Protein AF-A0A1D6HNM2-F1 (afdb_monomer)

Sequence (114 aa):
MNSPTNSISSDSSKAKKSYLVLTCGPPSVTTSLPKGKGENGEGCSDDDDNESSGEDGDRTVGIYERNRPKKRQKTKKNGKGKDWLLRKKEQMRRRGHDVPADTKYTGRKRKGYF

Solvent-accessible surface area (backbone atoms only — not comparable to full-atom values): 8778 Å² total; per-residue (Å²): 137,85,81,85,82,85,80,82,78,86,72,76,84,66,85,77,88,83,77,90,82,85,85,87,74,82,88,56,95,84,67,82,75,81,82,74,91,69,92,68,93,76,81,84,84,77,91,78,92,83,88,82,82,86,82,93,70,84,84,72,80,78,81,72,76,84,83,70,81,77,78,73,80,80,76,69,84,82,58,86,47,54,67,53,51,52,53,50,49,51,53,39,45,76,71,71,46,95,62,82,82,90,52,99,62,64,78,56,90,74,76,97,70,134

Radius of gyration: 36.18 Å; Cα contacts (8 Å, |Δi|>4): 12; chains: 1; bounding box: 50×51×116 Å

Mean predicted aligned error: 21.74 Å

Foldseek 3Di:
DDDDDPDPPPDDPPDDDDDDDDDDDDDDPPDDDDDDPDPPDDDDDDDDDDDDDDDDDDPDPDPDDPPDPDPPPPPPPPDCALVNQVVVLVVCVVVVHDGDDDDPCRRPDDDPDD

Structure (mmCIF, N/CA/C/O backbone):
data_AF-A0A1D6HNM2-F1
#
_entry.id   AF-A0A1D6HNM2-F1
#
loop_
_atom_site.group_PDB
_atom_site.id
_atom_site.type_symbol
_atom_site.label_atom_id
_atom_site.label_alt_id
_atom_site.label_comp_id
_atom_site.label_asym_id
_atom_site.label_entity_id
_atom_site.label_seq_id
_atom_site.pdbx_PDB_ins_code
_atom_site.Cartn_x
_atom_site.Cartn_y
_atom_site.Cartn_z
_atom_site.occupancy
_atom_site.B_iso_or_equiv
_atom_site.auth_seq_id
_atom_site.auth_comp_id
_atom_site.auth_asym_id
_atom_site.auth_atom_id
_atom_site.pdbx_PDB_model_num
ATOM 1 N N . MET A 1 1 ? 16.473 20.708 -90.523 1.00 43.16 1 MET A N 1
ATOM 2 C CA . MET A 1 1 ? 16.275 21.285 -89.176 1.00 43.16 1 MET A CA 1
ATOM 3 C C . MET A 1 1 ? 15.532 20.237 -88.365 1.00 43.16 1 MET A C 1
ATOM 5 O O . MET A 1 1 ? 14.366 20.014 -88.645 1.00 43.16 1 MET A O 1
ATOM 9 N N . ASN A 1 2 ? 16.216 19.523 -87.469 1.00 49.56 2 ASN A N 1
ATOM 10 C CA . ASN A 1 2 ? 15.598 18.467 -86.661 1.00 49.56 2 ASN A CA 1
ATOM 11 C C . ASN A 1 2 ? 15.221 19.056 -85.300 1.00 49.56 2 ASN A C 1
ATOM 13 O O . ASN A 1 2 ? 16.086 19.562 -84.588 1.00 49.56 2 ASN A O 1
ATOM 17 N N . SER A 1 3 ? 13.931 19.035 -84.977 1.00 46.78 3 SER A N 1
ATOM 18 C CA . SER A 1 3 ? 13.383 19.524 -83.710 1.00 46.78 3 SER A CA 1
ATOM 19 C C . SER A 1 3 ? 13.661 18.524 -82.579 1.00 46.78 3 SER A C 1
ATOM 21 O O . SER A 1 3 ? 13.499 17.322 -82.797 1.00 46.78 3 SER A O 1
ATOM 23 N N . PRO A 1 4 ? 14.041 18.966 -81.368 1.00 54.12 4 PRO A N 1
ATOM 24 C CA . PRO A 1 4 ? 14.230 18.056 -80.245 1.00 54.12 4 PRO A CA 1
ATOM 25 C C . PRO A 1 4 ? 12.878 17.588 -79.684 1.00 54.12 4 PRO A C 1
ATOM 27 O O . PRO A 1 4 ? 12.007 18.395 -79.358 1.00 54.12 4 PRO A O 1
ATOM 30 N N . THR A 1 5 ? 12.708 16.273 -79.542 1.00 62.62 5 THR A N 1
ATOM 31 C CA . THR A 1 5 ? 11.607 15.660 -78.789 1.00 62.62 5 THR A CA 1
ATOM 32 C C . THR A 1 5 ? 11.891 15.784 -77.292 1.00 62.62 5 THR A C 1
ATOM 34 O O . THR A 1 5 ? 12.809 15.142 -76.783 1.00 62.62 5 THR A O 1
ATOM 37 N N . ASN A 1 6 ? 11.103 16.582 -76.569 1.00 56.84 6 ASN A N 1
ATOM 38 C CA . ASN A 1 6 ? 11.119 16.589 -75.104 1.00 56.84 6 ASN A CA 1
ATOM 39 C C . ASN A 1 6 ? 10.413 15.330 -74.581 1.00 56.84 6 ASN A C 1
ATOM 41 O O . ASN A 1 6 ? 9.190 15.289 -74.467 1.00 56.84 6 ASN A O 1
ATOM 45 N N . SER A 1 7 ? 11.183 14.294 -74.258 1.00 57.53 7 SER A N 1
ATOM 46 C CA . SER A 1 7 ? 10.717 13.159 -73.464 1.00 57.53 7 SER A CA 1
ATOM 47 C C . SER A 1 7 ? 10.624 13.579 -71.994 1.00 57.53 7 SER A C 1
ATOM 49 O O . SER A 1 7 ? 11.642 13.697 -71.315 1.00 57.53 7 SER A O 1
ATOM 51 N N . ILE A 1 8 ? 9.411 13.824 -71.495 1.00 57.66 8 ILE A N 1
ATOM 52 C CA . ILE A 1 8 ? 9.170 14.055 -70.065 1.00 57.66 8 ILE A CA 1
ATOM 53 C C . ILE A 1 8 ? 9.162 12.685 -69.375 1.00 57.66 8 ILE A C 1
ATOM 55 O O . ILE A 1 8 ? 8.183 11.945 -69.456 1.00 57.66 8 ILE A O 1
ATOM 59 N N . SER A 1 9 ? 10.263 12.325 -68.714 1.00 56.06 9 SER A N 1
ATOM 60 C CA . SER A 1 9 ? 10.313 11.181 -67.803 1.00 56.06 9 SER A CA 1
ATOM 61 C C . SER A 1 9 ? 9.629 11.557 -66.485 1.00 56.06 9 SER A C 1
ATOM 63 O O . SER A 1 9 ? 10.202 12.191 -65.602 1.00 56.06 9 SER A O 1
ATOM 65 N N . SER A 1 10 ? 8.361 11.180 -66.351 1.00 59.75 10 SER A N 1
ATOM 66 C CA . SER A 1 10 ? 7.561 11.410 -65.142 1.00 59.75 10 SER A CA 1
ATOM 67 C C . SER A 1 10 ? 7.875 10.394 -64.038 1.00 59.75 10 SER A C 1
ATOM 69 O O . SER A 1 10 ? 6.968 9.736 -63.537 1.00 59.75 10 SER A O 1
ATOM 71 N N . ASP A 1 11 ? 9.135 10.258 -63.624 1.00 64.19 11 ASP A N 1
ATOM 72 C CA . ASP A 1 11 ? 9.456 9.561 -62.375 1.00 64.19 11 ASP A CA 1
ATOM 73 C C . ASP A 1 11 ? 9.794 10.589 -61.295 1.00 64.19 11 ASP A C 1
ATOM 75 O O . ASP A 1 11 ? 10.891 11.140 -61.210 1.00 64.19 11 ASP A O 1
ATOM 79 N N . SER A 1 12 ? 8.794 10.883 -60.461 1.00 56.16 12 SER A N 1
ATOM 80 C CA . SER A 1 12 ? 8.973 11.744 -59.297 1.00 56.16 12 SER A CA 1
ATOM 81 C C . SER A 1 12 ? 9.850 11.030 -58.267 1.00 56.16 12 SER A C 1
ATOM 83 O O . SER A 1 12 ? 9.454 10.010 -57.703 1.00 56.16 12 SER A O 1
ATOM 85 N N . SER A 1 13 ? 11.017 11.604 -57.973 1.00 61.47 13 SER A N 1
ATOM 86 C CA . SER A 1 13 ? 11.977 11.149 -56.954 1.00 61.47 13 SER A CA 1
ATOM 87 C C . SER A 1 13 ? 11.511 11.359 -55.507 1.00 61.47 13 SER A C 1
ATOM 89 O O . SER A 1 13 ? 12.277 11.147 -54.566 1.00 61.47 13 SER A O 1
ATOM 91 N N . LYS A 1 14 ? 10.254 11.772 -55.291 1.00 68.94 14 LYS A N 1
ATOM 92 C CA . LYS A 1 14 ? 9.674 11.858 -53.946 1.00 68.94 14 LYS A CA 1
ATOM 93 C C . LYS A 1 14 ? 9.728 10.475 -53.298 1.00 68.94 14 LYS A C 1
ATOM 95 O O . LYS A 1 14 ? 9.296 9.491 -53.896 1.00 68.94 14 LYS A O 1
ATOM 100 N N . ALA A 1 15 ? 10.257 10.4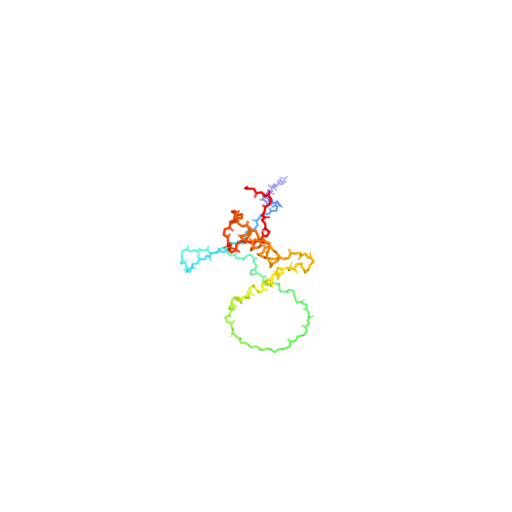16 -52.075 1.00 69.12 15 ALA A N 1
ATOM 101 C CA . ALA A 1 15 ? 10.426 9.178 -51.322 1.00 69.12 15 ALA A CA 1
ATOM 102 C C . ALA A 1 15 ? 9.102 8.397 -51.258 1.00 69.12 15 ALA A C 1
ATOM 104 O O . ALA A 1 15 ? 8.137 8.819 -50.614 1.00 69.12 15 ALA A O 1
ATOM 105 N N . LYS A 1 16 ? 9.047 7.265 -51.965 1.00 72.31 16 LYS A N 1
ATOM 106 C CA . LYS A 1 16 ? 7.889 6.368 -51.968 1.00 72.31 16 LYS A CA 1
ATOM 107 C C . LYS A 1 16 ? 7.840 5.673 -50.602 1.00 72.31 16 LYS A C 1
ATOM 109 O O . LYS A 1 16 ? 8.842 5.122 -50.153 1.00 72.31 16 LYS A O 1
ATOM 114 N N . LYS A 1 17 ? 6.694 5.730 -49.916 1.00 78.81 17 LYS A N 1
ATOM 115 C CA . LYS A 1 17 ? 6.495 5.019 -48.644 1.00 78.81 17 LYS A CA 1
ATOM 116 C C . LYS A 1 17 ? 6.216 3.550 -48.948 1.00 78.81 17 LYS A C 1
ATOM 118 O O . LYS A 1 17 ? 5.205 3.244 -49.574 1.00 78.81 17 LYS A O 1
ATOM 123 N N . SER A 1 18 ? 7.101 2.667 -48.505 1.00 77.81 18 SER A N 1
ATOM 124 C CA . SER A 1 18 ? 6.885 1.220 -48.556 1.00 77.81 18 SER A CA 1
ATOM 125 C C . SER A 1 18 ? 6.328 0.745 -47.219 1.00 77.81 18 SER A C 1
ATOM 127 O O . SER A 1 18 ? 6.817 1.149 -46.164 1.00 77.81 18 SER A O 1
ATOM 129 N N . TYR A 1 19 ? 5.315 -0.116 -47.264 1.00 77.88 19 TYR A N 1
ATOM 130 C CA . TYR A 1 19 ? 4.683 -0.695 -46.082 1.00 77.88 19 TYR A CA 1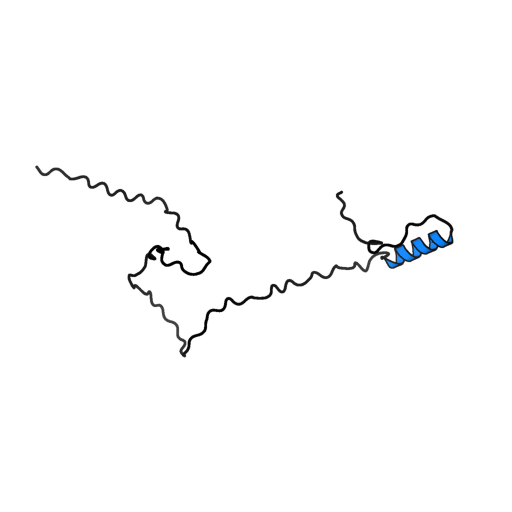
ATOM 131 C C . TYR A 1 19 ? 4.869 -2.209 -46.107 1.00 77.88 19 TYR A C 1
ATOM 133 O O . TYR A 1 19 ? 4.603 -2.850 -47.123 1.00 77.88 19 TYR A O 1
ATOM 141 N N . LEU A 1 20 ? 5.311 -2.780 -44.988 1.00 83.69 20 LEU A N 1
ATOM 142 C CA . LEU A 1 20 ? 5.280 -4.223 -44.777 1.00 83.69 20 LEU A CA 1
ATOM 143 C C . LEU A 1 20 ? 3.850 -4.617 -44.389 1.00 83.69 20 LEU A C 1
ATOM 145 O O . LEU A 1 20 ? 3.344 -4.161 -43.364 1.00 83.69 20 LEU A O 1
ATOM 149 N N . VAL A 1 21 ? 3.202 -5.448 -45.203 1.00 78.44 21 VAL A N 1
ATOM 150 C CA . VAL A 1 21 ? 1.847 -5.952 -44.945 1.00 78.44 21 VAL A CA 1
ATOM 151 C C . VAL A 1 21 ? 1.942 -7.432 -44.591 1.00 78.44 21 VAL A C 1
ATOM 153 O O . VAL A 1 21 ? 2.412 -8.230 -45.396 1.00 78.44 21 VAL A O 1
ATOM 156 N N . LEU A 1 22 ? 1.503 -7.792 -43.384 1.00 82.31 22 LEU A N 1
ATOM 15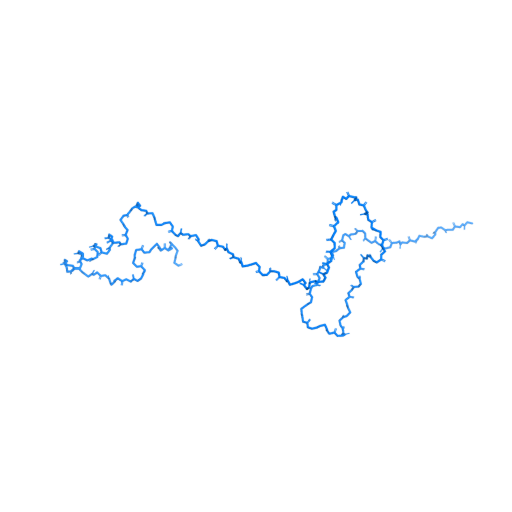7 C CA . LEU A 1 22 ? 1.411 -9.177 -42.921 1.00 82.31 22 LEU A CA 1
ATOM 158 C C . LEU A 1 22 ? -0.063 -9.589 -42.890 1.00 82.31 22 LEU A C 1
ATOM 160 O O . LEU A 1 22 ? -0.864 -8.967 -42.195 1.00 82.31 22 LEU A O 1
ATOM 164 N N . THR A 1 23 ? -0.423 -10.632 -43.634 1.00 81.25 23 THR A N 1
ATOM 165 C CA . THR A 1 23 ? -1.766 -11.229 -43.614 1.00 81.25 23 THR A CA 1
ATOM 166 C C . THR A 1 23 ? -1.780 -12.454 -42.704 1.00 81.25 23 THR A C 1
ATOM 168 O O . THR A 1 23 ? -0.887 -13.293 -42.804 1.00 81.25 23 THR A O 1
ATOM 171 N N . CYS A 1 24 ? -2.788 -12.586 -41.840 1.00 78.75 24 CYS A N 1
ATOM 172 C CA . CYS A 1 24 ? -2.989 -13.759 -40.987 1.00 78.75 24 CYS A CA 1
ATOM 173 C C . CYS A 1 24 ? -4.240 -14.545 -41.411 1.00 78.75 24 CYS A C 1
ATOM 175 O O . CYS A 1 24 ? -5.286 -13.962 -41.689 1.00 78.75 24 CYS A O 1
ATOM 177 N N . GLY A 1 25 ? -4.123 -15.873 -41.463 1.00 78.94 25 GLY A N 1
ATOM 178 C CA . GLY A 1 25 ? -5.173 -16.792 -41.912 1.00 78.94 25 GLY A CA 1
ATOM 179 C C . GLY A 1 25 ? -4.650 -17.797 -42.948 1.00 78.94 25 GLY A C 1
ATOM 180 O O . GLY A 1 25 ? -3.549 -17.603 -43.467 1.00 78.94 25 GLY A O 1
ATOM 181 N N . PRO A 1 26 ? -5.395 -18.880 -43.243 1.00 76.19 26 PRO A N 1
ATOM 182 C CA . PRO A 1 26 ? -5.016 -19.831 -44.286 1.00 76.19 26 PRO A CA 1
ATOM 183 C C . PRO A 1 26 ? -4.836 -19.102 -45.626 1.00 76.19 26 PRO A C 1
ATOM 185 O O . PRO A 1 26 ? -5.630 -18.201 -45.919 1.00 76.19 26 PRO A O 1
ATOM 188 N N . PRO A 1 27 ? -3.830 -19.450 -46.448 1.00 64.56 27 PRO A N 1
ATOM 189 C CA . PRO A 1 27 ? -3.623 -18.789 -47.729 1.00 64.56 27 PRO A CA 1
ATOM 190 C C . PRO A 1 27 ? -4.838 -19.038 -48.633 1.00 64.56 27 PRO A C 1
ATOM 192 O O . PRO A 1 27 ? -5.039 -20.140 -49.139 1.00 64.56 27 PRO A O 1
ATOM 195 N N . SER A 1 28 ? -5.677 -18.016 -48.820 1.00 60.75 28 SER A N 1
ATOM 196 C CA . SER A 1 28 ? -6.738 -18.056 -49.826 1.00 60.75 28 SER A CA 1
ATOM 197 C C . SER A 1 28 ? -6.099 -17.931 -51.206 1.00 60.75 28 SER A C 1
ATOM 199 O O . SER A 1 28 ? -5.355 -16.984 -51.461 1.00 60.75 28 SER A O 1
ATOM 201 N N . VAL A 1 29 ? -6.438 -18.848 -52.114 1.00 61.88 29 VAL A N 1
ATOM 202 C CA . VAL A 1 29 ? -6.019 -18.880 -53.533 1.00 61.88 29 VAL A CA 1
ATOM 203 C C . VAL A 1 29 ? -6.322 -17.591 -54.313 1.00 61.88 29 VAL A C 1
ATOM 205 O O . VAL A 1 29 ? -5.823 -17.401 -55.416 1.00 61.88 29 VAL A O 1
ATOM 208 N N . THR A 1 30 ? -7.114 -16.684 -53.743 1.00 63.31 30 THR A N 1
ATOM 209 C CA . THR A 1 30 ? -7.500 -15.401 -54.340 1.00 63.31 30 THR A CA 1
ATOM 210 C C . THR A 1 30 ? -6.576 -14.232 -53.980 1.00 63.31 30 THR A C 1
ATOM 212 O O . THR A 1 30 ? -6.752 -13.143 -54.523 1.00 63.31 30 THR A O 1
ATOM 215 N N . THR A 1 31 ? -5.618 -14.400 -53.060 1.00 63.91 31 THR A N 1
ATOM 216 C CA . THR A 1 31 ? -4.752 -13.299 -52.604 1.00 63.91 31 THR A CA 1
ATOM 217 C C . THR A 1 31 ? -3.435 -13.296 -53.381 1.00 63.91 31 THR A C 1
ATOM 219 O O . THR A 1 31 ? -2.493 -14.001 -53.028 1.00 63.91 31 THR A O 1
ATOM 222 N N . SER A 1 32 ? -3.335 -12.477 -54.431 1.00 65.25 32 SER A N 1
ATOM 223 C CA . SER A 1 32 ? -2.060 -12.244 -55.119 1.00 65.25 32 SER A CA 1
ATOM 224 C C . SER A 1 32 ? -1.151 -11.363 -54.257 1.00 65.25 32 SER A C 1
ATOM 226 O O . SER A 1 32 ? -1.446 -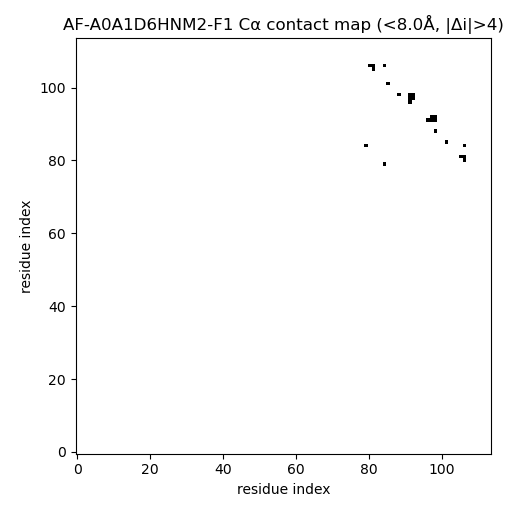10.183 -54.045 1.00 65.25 32 SER A O 1
ATOM 228 N N . LEU A 1 33 ? -0.045 -11.916 -53.759 1.00 68.31 33 LEU A N 1
ATOM 229 C CA . LEU A 1 33 ? 0.969 -11.131 -53.057 1.00 68.31 33 LEU A CA 1
ATOM 230 C C . LEU A 1 33 ? 1.785 -10.297 -54.059 1.00 68.31 33 LEU A C 1
ATOM 232 O O . LEU A 1 33 ? 2.102 -10.783 -55.149 1.00 68.31 33 LEU A O 1
ATOM 236 N N . PRO A 1 34 ? 2.142 -9.047 -53.719 1.00 69.00 34 PRO A N 1
ATOM 237 C CA . PRO A 1 34 ? 2.981 -8.227 -54.581 1.00 69.00 34 PRO A CA 1
ATOM 238 C C . PRO A 1 34 ? 4.363 -8.871 -54.739 1.00 69.00 34 PRO A C 1
ATOM 240 O O . PRO A 1 34 ? 4.989 -9.274 -53.757 1.00 69.00 34 PRO A O 1
ATOM 243 N N . LYS A 1 35 ? 4.851 -8.955 -55.983 1.00 69.94 35 LYS A N 1
ATOM 244 C CA . LYS A 1 35 ? 6.169 -9.522 -56.283 1.00 69.94 35 LYS A CA 1
ATOM 245 C C . LYS A 1 35 ? 7.261 -8.640 -55.664 1.00 69.94 35 LYS A C 1
ATOM 247 O O . LYS A 1 35 ? 7.329 -7.441 -55.937 1.00 69.94 35 LYS A O 1
ATOM 252 N N . GLY A 1 36 ? 8.079 -9.233 -54.793 1.00 61.41 36 GLY A N 1
ATOM 253 C CA . GLY A 1 36 ? 9.188 -8.551 -54.131 1.00 61.41 36 GLY A CA 1
ATOM 254 C C . GLY A 1 36 ? 10.183 -8.008 -55.156 1.00 61.41 36 GLY A C 1
ATOM 255 O O . GLY A 1 36 ? 10.551 -8.692 -56.109 1.00 61.41 36 GLY A O 1
ATOM 256 N N . LYS A 1 37 ? 10.606 -6.756 -54.986 1.00 57.91 37 LYS A N 1
ATOM 257 C CA . LYS A 1 37 ? 11.572 -6.118 -55.880 1.00 57.91 37 LYS A CA 1
ATOM 258 C C . LYS A 1 37 ? 12.983 -6.594 -55.510 1.00 57.91 37 LYS A C 1
ATOM 260 O O . LYS A 1 37 ? 13.550 -6.068 -54.561 1.00 57.91 37 LYS A O 1
ATOM 265 N N . GLY A 1 38 ? 13.512 -7.593 -56.225 1.00 59.22 38 GLY A N 1
ATOM 266 C CA . GLY A 1 38 ? 14.874 -8.105 -55.995 1.00 59.22 38 GLY A CA 1
ATOM 267 C C . GLY A 1 38 ? 15.269 -9.430 -56.668 1.00 59.22 38 GLY A C 1
ATOM 268 O O . GLY A 1 38 ? 16.269 -10.006 -56.269 1.00 59.22 38 GLY A O 1
ATOM 269 N N . GLU A 1 39 ? 14.540 -9.934 -57.671 1.00 51.72 39 GLU A N 1
ATOM 270 C CA . GLU A 1 39 ? 14.882 -11.189 -58.386 1.00 51.72 39 GLU A CA 1
ATOM 271 C C . GLU A 1 39 ? 16.031 -11.027 -59.412 1.00 51.72 39 GLU A C 1
ATOM 273 O O . GLU A 1 39 ? 16.093 -11.750 -60.397 1.00 51.72 39 GLU A O 1
ATOM 278 N N . ASN A 1 40 ? 16.948 -10.078 -59.214 1.00 49.84 40 ASN A N 1
ATOM 279 C CA . ASN A 1 40 ? 18.183 -10.012 -59.998 1.00 49.84 40 ASN A CA 1
ATOM 280 C C . ASN A 1 40 ? 19.322 -10.255 -59.016 1.00 49.84 40 ASN A C 1
ATOM 282 O O . ASN A 1 40 ? 19.633 -9.393 -58.195 1.00 49.84 40 ASN A O 1
ATOM 286 N N . GLY A 1 41 ? 19.841 -11.481 -59.037 1.00 52.69 41 GLY A N 1
ATOM 287 C CA . GLY A 1 41 ? 20.902 -11.935 -58.154 1.00 52.69 41 GLY A CA 1
ATOM 288 C C . GLY A 1 41 ? 22.192 -11.151 -58.358 1.00 52.69 41 GLY A C 1
ATOM 289 O O . GLY A 1 41 ? 22.955 -11.442 -59.270 1.00 52.69 41 GLY A O 1
ATOM 290 N N . GLU A 1 42 ? 22.459 -10.220 -57.451 1.00 40.97 42 GLU A N 1
ATOM 291 C CA . GLU A 1 42 ? 23.790 -9.673 -57.205 1.00 40.97 42 GLU A CA 1
ATOM 292 C C . GLU A 1 42 ? 24.062 -9.824 -55.707 1.00 40.97 42 GLU A C 1
ATOM 294 O O . GLU A 1 42 ? 23.597 -9.050 -54.869 1.00 40.97 42 GLU A O 1
ATOM 299 N N . GLY A 1 43 ? 24.742 -10.922 -55.373 1.00 41.81 43 GLY A N 1
ATOM 300 C CA . GLY A 1 43 ? 25.309 -11.147 -54.054 1.00 41.81 43 GLY A CA 1
ATOM 301 C C . GLY A 1 43 ? 26.584 -10.326 -53.912 1.00 41.81 43 GLY A C 1
ATOM 302 O O . GLY A 1 43 ? 27.508 -10.480 -54.706 1.00 41.81 43 GLY A O 1
ATOM 303 N N . CYS A 1 44 ? 26.647 -9.475 -52.892 1.00 43.97 44 CYS A N 1
ATOM 304 C CA . CYS A 1 44 ? 27.922 -8.951 -52.423 1.00 43.97 44 CYS A CA 1
ATOM 305 C C . CYS A 1 44 ? 28.480 -9.936 -51.395 1.00 43.97 44 CYS A C 1
ATOM 307 O O . CYS A 1 44 ? 27.997 -10.013 -50.267 1.00 43.97 44 CYS A O 1
ATOM 309 N N . SER A 1 45 ? 29.452 -10.715 -51.862 1.00 45.62 45 SER A N 1
ATOM 310 C CA . SER A 1 45 ? 30.381 -11.529 -51.084 1.00 45.62 45 SER A CA 1
ATOM 311 C C . SER A 1 45 ? 31.317 -10.621 -50.285 1.00 45.62 45 SER A C 1
ATOM 313 O O . SER A 1 45 ? 31.921 -9.729 -50.879 1.00 45.62 45 SER A O 1
ATOM 315 N N . ASP A 1 46 ? 31.462 -10.869 -48.986 1.00 46.31 46 ASP A N 1
ATOM 316 C CA . ASP A 1 46 ? 32.676 -10.545 -48.230 1.00 46.31 46 ASP A CA 1
ATOM 317 C C . ASP A 1 46 ? 32.905 -11.687 -47.226 1.00 46.31 46 ASP A C 1
ATOM 319 O O . ASP A 1 46 ? 31.974 -12.104 -46.532 1.00 46.31 46 ASP A O 1
ATOM 323 N N . ASP A 1 47 ? 34.108 -12.249 -47.284 1.00 45.22 47 ASP A N 1
ATOM 324 C CA . ASP A 1 47 ? 34.605 -13.440 -46.589 1.00 45.22 47 ASP A CA 1
ATOM 325 C C . ASP A 1 47 ? 34.604 -13.296 -45.053 1.00 45.22 47 ASP A C 1
ATOM 327 O O . ASP A 1 47 ? 35.129 -12.314 -44.533 1.00 45.22 47 ASP A O 1
ATOM 331 N N . ASP A 1 48 ? 34.111 -14.310 -44.329 1.00 44.09 48 ASP A N 1
ATOM 332 C CA . ASP A 1 48 ? 34.827 -14.895 -43.178 1.00 44.09 48 ASP A CA 1
ATOM 333 C C . ASP A 1 48 ? 34.269 -16.302 -42.866 1.00 44.09 48 ASP A C 1
ATOM 335 O O . ASP A 1 48 ? 33.056 -16.538 -42.854 1.00 44.09 48 ASP A O 1
ATOM 339 N N . ASP A 1 49 ? 35.187 -17.236 -42.652 1.00 46.72 49 ASP A N 1
ATOM 340 C CA . ASP A 1 49 ? 35.019 -18.675 -42.467 1.00 46.72 49 ASP A CA 1
ATOM 341 C C . ASP A 1 49 ? 34.117 -19.057 -41.273 1.00 46.72 49 ASP A C 1
ATOM 343 O O . ASP A 1 49 ? 34.335 -18.602 -40.151 1.00 46.72 49 ASP A O 1
ATOM 347 N N . ASN A 1 50 ? 33.185 -20.005 -41.462 1.00 43.59 50 ASN A N 1
ATOM 348 C CA . ASN A 1 50 ? 33.139 -21.232 -40.645 1.00 43.59 50 ASN A CA 1
ATOM 349 C C . ASN A 1 50 ? 32.188 -22.282 -41.246 1.00 43.59 50 ASN A C 1
ATOM 351 O O . ASN A 1 50 ? 31.025 -22.023 -41.558 1.00 43.59 50 ASN A O 1
ATOM 355 N N . GLU A 1 51 ? 32.719 -23.488 -41.362 1.00 45.81 51 GLU A N 1
ATOM 356 C CA . GLU A 1 51 ? 32.136 -24.689 -41.934 1.00 45.81 51 GLU A CA 1
ATOM 357 C C . GLU A 1 51 ? 31.055 -25.325 -41.031 1.00 45.81 51 GLU A C 1
ATOM 359 O O . GLU A 1 51 ? 31.072 -25.214 -39.806 1.00 45.81 51 GLU A O 1
ATOM 364 N N . SER A 1 52 ? 30.201 -26.125 -41.677 1.00 39.16 52 SER A N 1
ATOM 365 C CA . SER A 1 52 ? 29.500 -27.304 -41.144 1.00 39.16 52 SER A CA 1
ATOM 366 C C . SER A 1 52 ? 27.989 -27.183 -40.915 1.00 39.16 52 SER A C 1
ATOM 368 O O . SER A 1 52 ? 27.481 -26.959 -39.821 1.00 39.16 52 SER A O 1
ATOM 370 N N . SER A 1 53 ? 27.296 -27.425 -42.031 1.00 43.34 53 SER A N 1
ATOM 371 C CA . SER A 1 53 ? 26.376 -28.553 -42.220 1.00 43.34 53 SER A CA 1
ATOM 372 C C . SER A 1 53 ? 25.087 -28.619 -41.392 1.00 43.34 53 SER A C 1
ATOM 374 O O . SER A 1 53 ? 25.086 -28.945 -40.210 1.00 43.34 53 SER A O 1
ATOM 376 N N . GLY A 1 54 ? 23.973 -28.521 -42.121 1.00 45.59 54 GLY A N 1
ATOM 377 C CA . GLY A 1 54 ? 22.968 -29.578 -42.057 1.00 45.59 54 GLY A CA 1
ATOM 378 C C . GLY A 1 54 ? 21.691 -29.275 -41.282 1.00 45.59 54 GLY 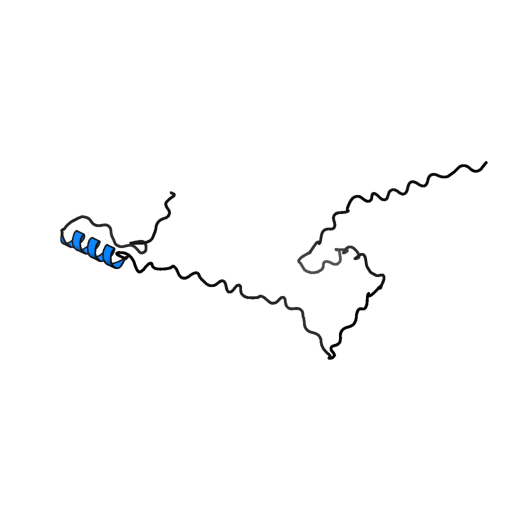A C 1
ATOM 379 O O . GLY A 1 54 ? 21.658 -29.314 -40.060 1.00 45.59 54 GLY A O 1
ATOM 380 N N . GLU A 1 55 ? 20.627 -29.165 -42.072 1.00 44.81 55 GLU A N 1
ATOM 381 C CA . GLU A 1 55 ? 19.333 -29.808 -41.828 1.00 44.81 55 GLU A CA 1
ATOM 382 C C . GLU A 1 55 ? 18.212 -28.982 -41.177 1.00 44.81 55 GLU A C 1
ATOM 384 O O . GLU A 1 55 ? 18.258 -28.487 -40.053 1.00 44.81 55 GLU A O 1
ATOM 389 N N . ASP A 1 56 ? 17.188 -28.855 -42.016 1.00 53.06 56 ASP A N 1
ATOM 390 C CA . ASP A 1 56 ? 15.776 -28.597 -41.804 1.00 53.06 56 ASP A CA 1
ATOM 391 C C . ASP A 1 56 ? 15.277 -28.558 -40.354 1.00 53.06 56 ASP A C 1
ATOM 393 O O . ASP A 1 56 ? 15.235 -29.548 -39.626 1.00 53.06 56 ASP A O 1
ATOM 397 N N . GLY A 1 57 ? 14.749 -27.397 -39.976 1.00 41.41 57 GLY A N 1
ATOM 398 C CA . GLY A 1 57 ? 13.998 -27.233 -38.745 1.00 41.41 57 GLY A CA 1
ATOM 399 C C . GLY A 1 57 ? 13.089 -26.024 -38.852 1.00 41.41 57 GLY A C 1
ATOM 400 O O . GLY A 1 57 ? 13.557 -24.886 -38.834 1.00 41.41 57 GLY A O 1
ATOM 401 N N . ASP A 1 58 ? 11.795 -26.302 -39.003 1.00 56.41 58 ASP A N 1
ATOM 402 C CA . ASP A 1 58 ? 10.664 -25.427 -38.697 1.00 56.41 58 ASP A CA 1
ATOM 403 C C . ASP A 1 58 ? 11.071 -24.256 -37.787 1.00 56.41 58 ASP A C 1
ATOM 405 O O . ASP A 1 58 ? 11.450 -24.449 -36.628 1.00 56.41 58 ASP A O 1
ATOM 409 N N . ARG A 1 59 ? 11.042 -23.025 -38.316 1.00 54.41 59 ARG A N 1
ATOM 410 C CA . ARG A 1 59 ? 11.299 -21.816 -37.523 1.00 54.41 59 ARG A CA 1
ATOM 411 C C . ARG A 1 59 ? 10.100 -21.577 -36.606 1.00 54.41 59 ARG A C 1
ATOM 413 O O . ARG A 1 59 ? 9.338 -20.628 -36.791 1.00 54.41 59 ARG A O 1
ATOM 420 N N . THR A 1 60 ? 9.951 -22.418 -35.585 1.00 55.53 60 THR A N 1
ATOM 421 C CA . THR A 1 60 ? 9.076 -22.170 -34.449 1.00 55.53 60 THR A CA 1
ATOM 422 C C . THR A 1 60 ? 9.498 -20.847 -33.830 1.00 55.53 60 THR A C 1
ATOM 424 O O . THR A 1 60 ? 10.620 -20.698 -33.340 1.00 55.53 60 THR A O 1
ATOM 427 N N . VAL A 1 61 ? 8.608 -19.861 -33.874 1.00 61.38 61 VAL A N 1
ATOM 428 C CA . VAL A 1 61 ? 8.768 -18.606 -33.144 1.00 61.38 61 VAL A CA 1
ATOM 429 C C . VAL A 1 61 ? 8.972 -18.932 -31.664 1.00 61.38 61 VAL A C 1
ATOM 431 O O . VAL A 1 61 ? 8.049 -19.357 -30.974 1.00 61.38 61 VAL A O 1
ATOM 434 N N . GLY A 1 62 ? 10.201 -18.777 -31.172 1.00 61.47 62 GLY A N 1
ATOM 435 C CA . GLY A 1 62 ? 10.520 -19.024 -29.772 1.00 61.47 62 GLY A CA 1
ATOM 436 C C . GLY A 1 62 ? 9.705 -18.089 -28.883 1.00 61.47 62 GLY A C 1
ATOM 437 O O . GLY A 1 62 ? 9.971 -16.886 -28.828 1.00 61.47 62 GLY A O 1
ATOM 438 N N . ILE A 1 63 ? 8.703 -18.626 -28.185 1.00 65.00 63 ILE A N 1
ATOM 439 C CA . ILE A 1 63 ? 7.984 -17.900 -27.139 1.00 65.00 63 ILE A CA 1
ATOM 440 C C . ILE A 1 63 ? 8.943 -17.792 -25.956 1.00 65.00 63 ILE A C 1
ATOM 442 O O . ILE A 1 63 ? 8.995 -18.658 -25.087 1.00 65.00 63 ILE A O 1
ATOM 446 N N . TYR A 1 64 ? 9.735 -16.725 -25.924 1.00 65.69 64 TYR A N 1
ATOM 447 C CA . TYR A 1 64 ? 10.478 -16.380 -24.724 1.00 65.69 64 TYR A CA 1
ATOM 448 C C . TYR A 1 64 ? 9.468 -15.932 -23.662 1.00 65.69 64 TYR A C 1
ATOM 450 O O . TYR A 1 64 ? 8.780 -14.915 -23.793 1.00 65.69 64 TYR A O 1
ATOM 458 N N . GLU A 1 65 ? 9.346 -16.711 -22.590 1.00 69.00 65 GLU A N 1
ATOM 459 C CA . GLU A 1 65 ? 8.581 -16.296 -21.423 1.00 69.00 65 GLU A CA 1
ATOM 460 C C . GLU A 1 65 ? 9.146 -14.967 -20.911 1.00 69.00 65 GLU A C 1
ATOM 462 O O . GLU A 1 65 ? 10.336 -14.833 -20.607 1.00 69.00 65 GLU A O 1
ATOM 467 N N . ARG A 1 66 ? 8.285 -13.949 -20.818 1.00 69.12 66 ARG A N 1
ATOM 468 C CA . ARG A 1 66 ? 8.640 -12.632 -20.286 1.00 69.12 66 ARG A CA 1
ATOM 469 C C . ARG A 1 66 ? 8.853 -12.749 -18.776 1.00 69.12 66 ARG A C 1
ATOM 471 O O . ARG A 1 66 ? 7.991 -12.362 -17.987 1.00 69.12 66 ARG A O 1
ATOM 478 N N . ASN A 1 67 ? 10.020 -13.247 -18.377 1.00 69.12 67 ASN A N 1
ATOM 479 C CA . ASN A 1 67 ? 10.484 -13.331 -16.996 1.00 69.12 67 ASN A CA 1
ATOM 480 C C . ASN A 1 67 ? 10.783 -11.928 -16.450 1.00 69.12 67 ASN A C 1
ATOM 482 O O . ASN A 1 67 ? 11.925 -11.531 -16.236 1.00 69.12 67 ASN A O 1
ATOM 486 N N . ARG A 1 68 ? 9.732 -11.125 -16.239 1.00 73.94 68 ARG A N 1
ATOM 487 C CA . ARG A 1 68 ? 9.860 -9.829 -15.577 1.00 73.94 68 ARG A CA 1
ATOM 488 C C . ARG A 1 68 ? 10.042 -10.087 -14.080 1.00 73.94 68 ARG A C 1
ATOM 490 O O . ARG A 1 68 ? 9.091 -10.551 -13.442 1.00 73.94 68 ARG A O 1
ATOM 497 N N . PRO A 1 69 ? 11.197 -9.751 -13.477 1.00 73.81 69 PRO A N 1
ATOM 498 C CA . PRO A 1 69 ? 11.385 -9.943 -12.048 1.00 73.81 69 PRO A CA 1
ATOM 499 C C . PRO A 1 69 ? 10.330 -9.133 -11.287 1.00 73.81 69 PRO A C 1
ATOM 501 O O . PRO A 1 69 ? 10.232 -7.907 -11.420 1.00 73.81 69 PRO A O 1
ATOM 504 N N . LYS A 1 70 ? 9.497 -9.823 -10.496 1.00 73.69 70 LYS A N 1
ATOM 505 C CA . LYS A 1 70 ? 8.501 -9.177 -9.636 1.00 73.69 70 LYS A CA 1
ATOM 506 C C . LYS A 1 70 ? 9.258 -8.323 -8.625 1.00 73.69 70 LYS A C 1
ATOM 508 O O . LYS A 1 70 ? 9.945 -8.839 -7.746 1.00 73.69 70 LYS A O 1
ATOM 513 N N . LYS A 1 71 ? 9.146 -7.000 -8.760 1.00 72.38 71 LYS A N 1
ATOM 514 C CA . LYS A 1 71 ? 9.771 -6.034 -7.853 1.00 72.38 71 LYS A CA 1
ATOM 515 C C . LYS A 1 71 ? 9.265 -6.324 -6.437 1.00 72.38 71 LYS A C 1
ATOM 517 O O . LYS A 1 71 ? 8.113 -6.029 -6.122 1.00 72.38 71 LYS A O 1
ATOM 522 N N . ARG A 1 72 ? 10.102 -6.946 -5.597 1.00 66.50 72 ARG A N 1
ATOM 523 C CA . ARG A 1 72 ? 9.766 -7.223 -4.196 1.00 66.50 72 ARG A CA 1
ATOM 524 C C . ARG A 1 72 ? 9.433 -5.889 -3.542 1.00 66.50 72 ARG A C 1
ATOM 526 O O . ARG A 1 72 ? 10.246 -4.963 -3.554 1.00 66.50 72 ARG A O 1
ATOM 533 N N . GLN A 1 73 ? 8.211 -5.765 -3.034 1.00 65.12 73 GLN A N 1
ATOM 534 C CA . GLN A 1 73 ? 7.775 -4.561 -2.346 1.00 65.12 73 GLN A CA 1
ATOM 535 C C . GLN A 1 73 ? 8.703 -4.360 -1.144 1.00 65.12 73 GLN A C 1
ATOM 537 O O . GLN A 1 73 ? 8.693 -5.160 -0.213 1.00 65.12 73 GLN A O 1
ATOM 542 N N . LYS A 1 74 ? 9.554 -3.328 -1.199 1.00 66.94 74 LYS A N 1
ATOM 543 C CA . LYS A 1 74 ? 10.531 -3.016 -0.150 1.00 66.94 74 LYS A CA 1
ATOM 544 C C . LYS A 1 74 ? 9.760 -2.642 1.116 1.00 66.94 74 LYS A C 1
ATOM 546 O O . LYS A 1 74 ? 9.315 -1.503 1.262 1.00 66.94 74 LYS A O 1
ATOM 551 N N . THR A 1 75 ? 9.550 -3.604 2.009 1.00 63.97 75 THR A N 1
ATOM 552 C CA . THR A 1 75 ? 9.086 -3.346 3.370 1.00 63.97 75 THR A CA 1
ATOM 553 C C . THR A 1 75 ? 10.192 -2.558 4.056 1.00 63.97 75 THR A C 1
ATOM 555 O O . THR A 1 75 ? 11.249 -3.086 4.390 1.00 63.97 75 THR A O 1
ATOM 558 N N . LYS A 1 76 ? 10.000 -1.241 4.188 1.00 61.75 76 LYS A N 1
ATOM 559 C CA . LYS A 1 76 ? 10.910 -0.415 4.978 1.00 61.75 76 LYS A CA 1
ATOM 560 C C . LYS A 1 76 ? 10.831 -0.936 6.417 1.00 61.75 76 LYS A C 1
ATOM 562 O O . LYS A 1 76 ? 9.791 -0.800 7.050 1.00 61.75 76 LYS A O 1
ATOM 567 N N . LYS A 1 77 ? 11.919 -1.535 6.913 1.00 60.72 77 LYS A N 1
ATOM 568 C CA . LYS A 1 77 ? 12.080 -1.994 8.309 1.00 60.72 77 LYS A CA 1
ATOM 569 C C . LYS A 1 77 ? 12.067 -0.818 9.308 1.00 60.72 77 LYS A C 1
ATOM 571 O O . LYS A 1 77 ? 12.034 -1.011 10.516 1.00 60.72 77 LYS A O 1
ATOM 576 N N . ASN A 1 78 ? 12.069 0.408 8.789 1.00 60.00 78 ASN A N 1
ATOM 577 C CA . ASN A 1 78 ? 12.203 1.651 9.528 1.00 60.00 78 ASN A CA 1
ATOM 578 C C . ASN A 1 78 ? 10.815 2.270 9.696 1.00 60.00 78 ASN A C 1
ATOM 580 O O . ASN A 1 78 ? 10.388 3.116 8.910 1.00 60.00 78 ASN A O 1
ATOM 584 N N . GLY A 1 79 ? 10.086 1.787 10.695 1.00 63.06 79 GLY A N 1
ATOM 585 C CA . GLY A 1 79 ? 8.793 2.331 11.073 1.00 63.06 79 GLY A CA 1
ATOM 586 C C . GLY A 1 79 ? 7.918 1.301 11.764 1.00 63.06 79 GLY A C 1
ATOM 587 O O . GLY A 1 79 ? 7.932 0.120 11.430 1.00 63.06 79 GLY A O 1
ATOM 588 N N . LYS A 1 80 ? 7.136 1.791 12.724 1.00 73.94 80 LYS A N 1
ATOM 589 C CA . LYS A 1 80 ? 5.997 1.117 13.348 1.00 73.94 80 LYS A CA 1
ATOM 590 C C . LYS A 1 80 ? 5.117 0.461 12.267 1.00 73.94 80 LYS A C 1
ATOM 592 O O . LYS A 1 80 ? 4.307 1.135 11.638 1.00 73.94 80 LYS A O 1
ATOM 597 N N . GLY A 1 81 ? 5.343 -0.829 12.014 1.00 84.69 81 GLY A N 1
ATOM 598 C CA . GLY A 1 81 ? 4.718 -1.581 10.926 1.00 84.69 81 GLY A CA 1
ATOM 599 C C . GLY A 1 81 ? 3.256 -1.943 11.190 1.00 84.69 81 GLY A C 1
ATOM 600 O O . GLY A 1 81 ? 2.616 -1.424 12.106 1.00 84.69 81 GLY A O 1
ATOM 601 N N . LYS A 1 82 ? 2.721 -2.878 10.397 1.00 88.88 82 LYS A N 1
ATOM 602 C CA . LYS A 1 82 ? 1.348 -3.385 10.562 1.00 88.88 82 LYS A CA 1
ATOM 603 C C . LYS A 1 82 ? 1.096 -3.894 11.988 1.00 88.88 82 LYS A C 1
ATOM 605 O O . LYS A 1 82 ? 0.072 -3.550 12.569 1.00 88.88 82 LYS A O 1
ATOM 610 N N . ASP A 1 83 ? 2.053 -4.604 12.575 1.00 89.81 83 ASP A N 1
ATOM 611 C CA . ASP A 1 83 ? 1.922 -5.160 13.929 1.00 89.81 83 ASP A CA 1
ATOM 612 C C . ASP A 1 83 ? 1.776 -4.072 14.994 1.00 89.81 83 ASP A C 1
ATOM 614 O O . ASP A 1 83 ? 0.981 -4.199 15.923 1.00 89.81 83 ASP A O 1
ATOM 618 N N . TRP A 1 84 ? 2.469 -2.942 14.826 1.00 92.06 84 TRP A N 1
ATOM 619 C CA . TRP A 1 84 ? 2.289 -1.797 15.714 1.00 92.06 84 TRP A CA 1
ATOM 620 C C . TRP A 1 84 ? 0.865 -1.233 15.639 1.00 92.06 84 TRP A C 1
ATOM 622 O O . TRP A 1 84 ? 0.288 -0.886 16.673 1.00 92.06 84 TRP A O 1
ATOM 632 N N . LEU A 1 85 ? 0.300 -1.129 14.429 1.00 93.12 85 LEU A N 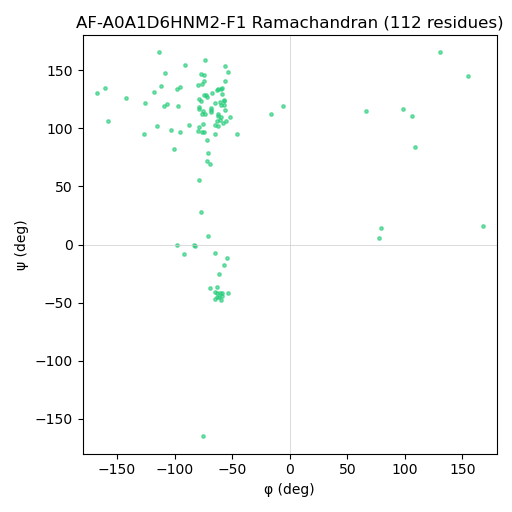1
ATOM 633 C CA . LEU A 1 85 ? -1.079 -0.677 14.235 1.00 93.12 85 LEU A CA 1
ATOM 634 C C . LEU A 1 85 ? -2.067 -1.643 14.890 1.00 93.12 85 LEU A C 1
ATOM 636 O O . LEU A 1 85 ? -2.955 -1.186 15.603 1.00 93.12 85 LEU A O 1
ATOM 640 N N . LEU A 1 86 ? -1.885 -2.953 14.710 1.00 93.56 86 LEU A N 1
ATOM 641 C CA . LEU A 1 86 ? -2.735 -3.971 15.333 1.00 93.56 86 LEU A CA 1
ATOM 642 C C . LEU A 1 86 ? -2.667 -3.898 16.861 1.00 93.56 86 LEU A C 1
ATOM 644 O O . LEU A 1 86 ? -3.704 -3.844 17.516 1.00 93.56 86 LEU A O 1
ATOM 648 N N . ARG A 1 87 ? -1.464 -3.764 17.433 1.00 94.69 87 ARG A N 1
ATOM 649 C CA . ARG A 1 87 ? -1.274 -3.592 18.881 1.00 94.69 87 ARG A CA 1
ATOM 650 C C . ARG A 1 87 ? -1.993 -2.354 19.420 1.00 94.69 87 ARG A C 1
ATOM 652 O O . ARG A 1 87 ? -2.596 -2.407 20.487 1.00 94.69 87 ARG A O 1
ATOM 659 N N . LYS A 1 88 ? -1.939 -1.237 18.687 1.00 95.75 88 LYS A N 1
ATOM 660 C CA . LYS A 1 88 ? -2.667 -0.007 19.036 1.00 95.75 88 LYS A CA 1
ATOM 661 C C . LYS A 1 88 ? -4.180 -0.197 18.965 1.00 95.75 88 LYS A C 1
ATOM 663 O O . LYS A 1 88 ? -4.871 0.227 19.884 1.00 95.75 88 LYS A O 1
ATOM 668 N N . LYS A 1 89 ? -4.687 -0.811 17.892 1.00 96.62 89 LYS A N 1
ATOM 669 C CA . LYS A 1 89 ? -6.119 -1.097 17.744 1.00 96.62 89 LYS A CA 1
ATOM 670 C C . LYS A 1 89 ? -6.606 -1.967 18.896 1.00 96.62 89 LYS A C 1
ATOM 672 O O . LYS A 1 89 ? -7.601 -1.631 19.519 1.00 96.62 89 LYS A O 1
ATOM 677 N N . GLU A 1 90 ? -5.839 -2.989 19.255 1.00 96.06 90 GLU A N 1
ATOM 678 C CA . GLU A 1 90 ? -6.156 -3.873 20.373 1.00 96.06 90 GLU A CA 1
ATOM 679 C C . GLU A 1 90 ? -6.137 -3.164 21.731 1.00 96.06 90 GLU A C 1
ATOM 681 O O . GLU A 1 90 ? -7.014 -3.366 22.564 1.00 96.06 90 GLU A O 1
ATOM 686 N N . GLN A 1 91 ? -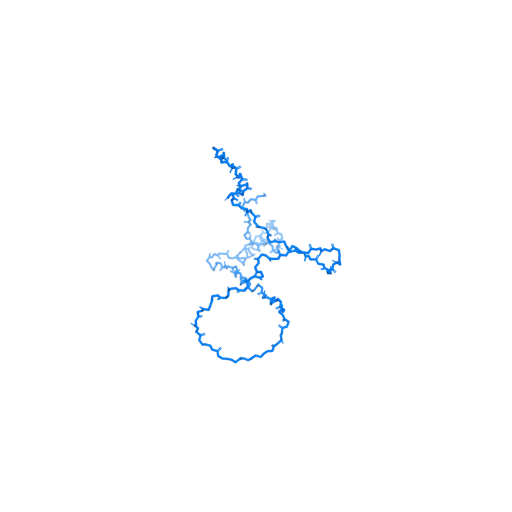5.166 -2.277 21.952 1.00 97.38 91 GLN A N 1
ATOM 687 C CA . GLN A 1 91 ? -5.143 -1.440 23.149 1.00 97.38 91 GLN A CA 1
ATOM 688 C C . GLN A 1 91 ? -6.384 -0.540 23.239 1.00 97.38 91 GLN A C 1
ATOM 690 O O . GLN A 1 91 ? -6.941 -0.385 24.320 1.00 97.38 91 GLN A O 1
ATOM 695 N N . MET A 1 92 ? -6.811 0.053 22.122 1.00 97.19 92 MET A N 1
ATOM 696 C CA . MET A 1 92 ? -7.993 0.916 22.084 1.00 97.19 92 MET A CA 1
ATOM 697 C C . MET A 1 92 ? -9.290 0.122 22.286 1.00 97.19 92 MET A C 1
ATOM 699 O O . MET A 1 92 ? -10.149 0.583 23.03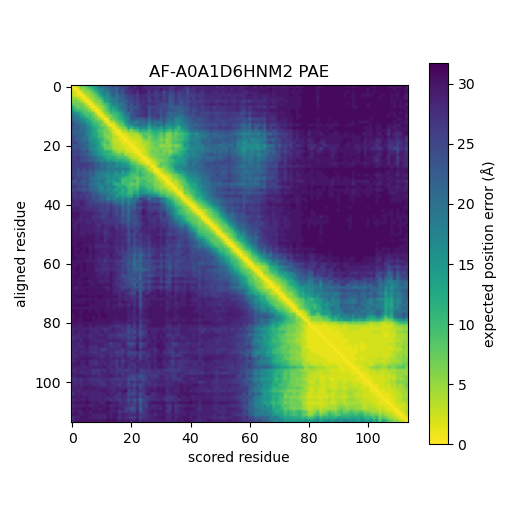2 1.00 97.19 92 MET A O 1
ATOM 703 N N . ARG A 1 93 ? -9.391 -1.097 21.734 1.00 96.81 93 ARG A N 1
ATOM 704 C CA . ARG A 1 93 ? -10.510 -2.020 22.001 1.00 96.81 93 ARG A CA 1
ATOM 705 C C . ARG A 1 93 ? -10.611 -2.368 23.480 1.00 96.81 93 ARG A C 1
ATOM 707 O O . ARG A 1 93 ? -11.678 -2.241 24.063 1.00 96.81 93 ARG A O 1
ATOM 714 N N . ARG A 1 94 ? -9.487 -2.723 24.114 1.00 96.62 94 ARG A N 1
ATOM 715 C CA . ARG A 1 94 ? -9.436 -3.018 25.558 1.00 96.62 94 ARG A CA 1
ATOM 716 C C . ARG A 1 94 ? -9.818 -1.835 26.444 1.00 96.62 94 ARG A C 1
ATOM 718 O O . ARG A 1 94 ? -10.259 -2.041 27.565 1.00 96.62 94 ARG A O 1
ATOM 725 N N . ARG A 1 95 ? -9.646 -0.607 25.955 1.00 96.75 95 ARG A N 1
ATOM 726 C CA . ARG A 1 95 ? -10.079 0.619 26.643 1.00 96.75 95 ARG A CA 1
ATOM 727 C C . ARG A 1 95 ? -11.562 0.943 26.427 1.00 96.75 95 ARG A C 1
ATOM 729 O O . ARG A 1 95 ? -12.024 1.939 26.964 1.00 96.75 95 ARG A O 1
ATOM 736 N N . GLY A 1 96 ? -12.286 0.139 25.647 1.00 96.62 96 GLY A N 1
ATOM 737 C CA . GLY A 1 96 ? -13.704 0.350 25.354 1.00 96.62 96 GLY A CA 1
ATOM 738 C C . GLY A 1 96 ? -13.976 1.404 24.281 1.00 96.62 96 GLY A C 1
ATOM 739 O O . GLY A 1 96 ? -15.112 1.843 24.142 1.00 96.62 96 GLY A O 1
ATOM 740 N N . HIS A 1 97 ? -12.965 1.829 23.517 1.00 96.88 97 HIS A N 1
ATOM 741 C CA . HIS A 1 97 ? -13.206 2.703 22.370 1.00 96.88 97 HIS A CA 1
ATOM 742 C C . HIS A 1 97 ? -13.766 1.910 21.190 1.00 96.88 97 HIS A C 1
ATOM 744 O O . HIS A 1 97 ? -13.351 0.773 20.948 1.00 96.88 97 HIS A O 1
ATOM 750 N N . ASP A 1 98 ? -14.631 2.552 20.404 1.00 95.81 98 ASP A N 1
ATOM 751 C CA . ASP A 1 98 ? -15.044 2.013 19.114 1.00 95.81 98 ASP A CA 1
ATOM 752 C C . ASP A 1 98 ? -13.855 2.036 18.140 1.00 95.81 98 ASP A C 1
ATOM 754 O O . ASP A 1 98 ? -13.283 3.083 17.817 1.00 95.81 98 ASP A O 1
ATOM 758 N N . VAL A 1 99 ? -13.420 0.847 17.728 1.00 96.44 99 VAL A N 1
ATOM 759 C CA . VAL A 1 99 ? -12.256 0.644 16.867 1.00 96.44 99 VAL A CA 1
ATOM 760 C C . VAL A 1 99 ? -12.693 -0.182 15.664 1.00 96.44 99 VAL A C 1
ATOM 762 O O . VAL A 1 99 ? -13.081 -1.339 15.842 1.00 96.44 99 VAL A O 1
ATOM 765 N N . PRO A 1 100 ? -12.517 0.326 14.429 1.00 95.00 100 PRO A N 1
ATOM 766 C CA . PRO A 1 100 ? -12.904 -0.400 13.227 1.00 95.00 100 PRO A CA 1
ATOM 767 C C . PRO A 1 100 ? -12.297 -1.805 13.150 1.00 95.00 100 PRO A C 1
ATOM 769 O O . PRO A 1 100 ? -11.149 -2.028 13.563 1.00 95.00 100 PRO A O 1
ATOM 772 N N . ALA A 1 101 ? -13.018 -2.740 12.532 1.00 93.56 101 ALA A N 1
ATOM 773 C CA . ALA A 1 101 ? -12.538 -4.101 12.307 1.00 93.56 101 ALA A CA 1
ATOM 774 C C . ALA A 1 101 ? -11.201 -4.133 11.540 1.00 93.56 101 ALA A C 1
ATOM 776 O O . ALA A 1 101 ? -10.832 -3.208 10.804 1.00 93.56 101 ALA A O 1
ATOM 777 N N . ASP A 1 102 ? -10.420 -5.192 11.748 1.00 94.31 102 ASP A N 1
ATOM 778 C CA . ASP A 1 102 ? -9.204 -5.419 10.973 1.00 94.31 102 ASP A CA 1
ATOM 779 C C . ASP A 1 102 ? -9.549 -5.999 9.604 1.00 94.31 102 ASP A C 1
ATOM 781 O O . ASP A 1 102 ? -10.217 -7.019 9.491 1.00 94.31 102 ASP A O 1
ATOM 785 N N . THR A 1 103 ? -9.081 -5.339 8.545 1.00 93.94 103 THR A N 1
ATOM 786 C CA . THR A 1 103 ? -9.285 -5.785 7.163 1.00 93.94 103 THR A CA 1
ATOM 787 C C . THR A 1 103 ? -7.954 -6.183 6.534 1.00 93.94 103 THR A C 1
ATOM 789 O O . THR A 1 103 ? -6.878 -5.794 7.003 1.00 93.94 103 THR A O 1
ATOM 792 N N . LYS A 1 104 ? -7.999 -6.878 5.390 1.00 92.06 104 LYS A N 1
ATOM 793 C CA . LYS A 1 104 ? -6.795 -7.183 4.591 1.00 92.06 104 LYS A CA 1
ATOM 794 C C . LYS A 1 104 ? -6.007 -5.936 4.157 1.00 92.06 104 LYS A C 1
ATOM 796 O O . LYS A 1 104 ? -4.839 -6.039 3.793 1.00 92.06 104 LYS A O 1
ATOM 801 N N . TYR A 1 105 ? -6.634 -4.759 4.210 1.00 91.62 105 TYR A N 1
ATOM 802 C CA . TYR A 1 105 ? -6.037 -3.476 3.848 1.00 91.62 105 TYR A CA 1
ATOM 803 C C . TYR A 1 105 ? -5.515 -2.668 5.050 1.00 91.62 105 TYR A C 1
ATOM 805 O O . TYR A 1 105 ? -4.961 -1.585 4.843 1.00 91.62 105 TYR A O 1
ATOM 813 N N . THR A 1 106 ? -5.641 -3.161 6.291 1.00 91.00 106 THR A N 1
ATOM 814 C CA . THR A 1 106 ? -5.060 -2.506 7.476 1.00 91.00 106 THR A CA 1
ATOM 815 C C . THR A 1 106 ? -3.548 -2.339 7.309 1.00 91.00 106 THR A C 1
ATOM 817 O O . THR A 1 106 ? -2.823 -3.307 7.077 1.00 91.00 106 THR A O 1
ATOM 820 N N . GLY A 1 107 ? -3.060 -1.101 7.436 1.00 87.81 107 GLY A N 1
ATOM 821 C CA . GLY A 1 107 ? -1.633 -0.786 7.315 1.00 87.81 107 GLY A CA 1
ATOM 822 C C . GLY A 1 107 ? -1.102 -0.732 5.877 1.00 87.81 107 GLY A C 1
ATOM 823 O O . GLY A 1 107 ? 0.101 -0.567 5.680 1.00 87.81 107 GLY A O 1
ATOM 824 N N . ARG A 1 108 ? -1.965 -0.847 4.856 1.00 88.50 108 ARG A N 1
ATOM 825 C CA . ARG A 1 108 ? -1.561 -0.699 3.451 1.00 88.50 108 ARG A CA 1
ATOM 826 C C . ARG A 1 108 ? -1.426 0.779 3.076 1.00 88.50 108 ARG A C 1
ATOM 828 O O . ARG A 1 108 ? -2.304 1.583 3.377 1.00 88.50 108 ARG A O 1
ATOM 835 N N . LYS A 1 109 ? -0.365 1.126 2.337 1.00 85.94 109 LYS A N 1
ATOM 836 C CA . LYS A 1 109 ? -0.221 2.455 1.724 1.00 85.94 109 LYS A CA 1
ATOM 837 C C . LYS A 1 109 ? -1.378 2.695 0.743 1.00 85.94 109 LYS A C 1
ATOM 839 O O . LYS A 1 109 ? -1.575 1.904 -0.182 1.00 85.94 109 LYS A O 1
ATOM 844 N N . ARG A 1 110 ? -2.140 3.768 0.957 1.00 88.56 110 ARG A N 1
ATOM 845 C CA . ARG A 1 110 ? -3.222 4.213 0.066 1.00 88.56 110 ARG A CA 1
ATOM 846 C C . ARG A 1 110 ? -2.676 5.200 -0.967 1.00 88.56 110 ARG A C 1
ATOM 848 O O . ARG A 1 110 ? -1.634 5.818 -0.739 1.00 88.56 110 ARG A O 1
ATOM 855 N N . LYS A 1 111 ? -3.336 5.287 -2.123 1.00 90.31 111 LYS A N 1
ATOM 856 C CA . LYS A 1 111 ? -3.033 6.322 -3.118 1.00 90.31 111 LYS A CA 1
ATOM 857 C C . LYS A 1 111 ? -3.596 7.652 -2.605 1.00 90.31 111 LYS A C 1
ATOM 859 O O . LYS A 1 111 ? -4.586 7.643 -1.884 1.00 90.31 111 LYS A O 1
ATOM 864 N N . GLY A 1 112 ? -2.911 8.752 -2.908 1.00 91.06 112 GLY A N 1
ATOM 865 C CA . GLY A 1 112 ? -3.300 10.092 -2.448 1.00 91.06 112 GLY A CA 1
ATOM 866 C C . GLY A 1 112 ? -4.361 10.765 -3.316 1.00 91.06 112 GLY A C 1
ATOM 867 O O . GLY A 1 112 ? -4.732 11.893 -3.030 1.00 91.06 112 GLY A O 1
ATOM 868 N N . TYR A 1 113 ? -4.813 10.091 -4.372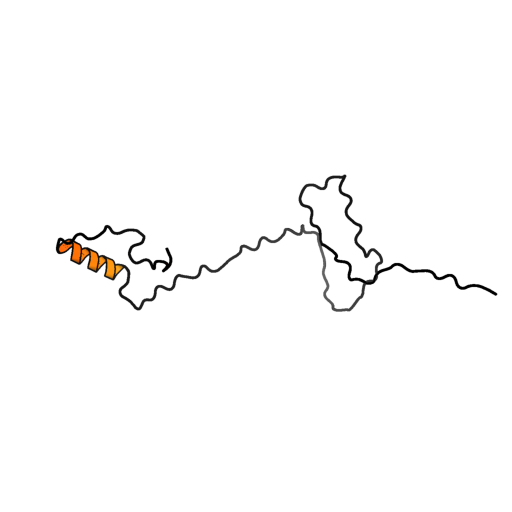 1.00 88.19 113 TYR A N 1
ATOM 869 C CA . TYR A 1 113 ? -5.912 10.539 -5.212 1.00 88.19 113 TYR A CA 1
ATOM 870 C C . TYR A 1 113 ? -7.129 9.651 -4.959 1.00 88.19 113 TYR A C 1
ATOM 872 O O . TYR A 1 113 ? -6.971 8.462 -4.645 1.00 88.19 113 TYR A O 1
ATOM 880 N N . PHE A 1 114 ? -8.302 10.261 -5.078 1.00 74.50 114 PHE A N 1
ATOM 881 C CA . PHE A 1 114 ? -9.601 9.608 -4.988 1.00 74.50 114 PHE A CA 1
ATOM 882 C C . PHE A 1 114 ? -10.090 9.230 -6.383 1.00 74.50 114 PHE A C 1
ATOM 884 O O . PHE A 1 114 ? -9.782 9.991 -7.328 1.00 74.50 114 PHE A O 1
#

Secondary structure (DSSP, 8-state):
-PPP---------S-PPP------SS--TT--PPPPS--S------------------------------------SSS--HHHHHHHHHHHHHTT---PPP-TTTTPPPPS--

pLDDT: mean 70.23, std 17.61, range [39.16, 97.38]

Organism: Zea mays (NCBI:txid4577)

InterPro domains:
  IPR022238 18S rRNA (guanine(1575)-N(7))-methyltransferase Bud23, C-terminal [PF12589] (22-111)
  IPR039769 18S rRNA (guanine(1575)-N(7))-methyltransferase Bud23-like [PTHR12734] (11-113)